Protein AF-A0A9E0RXL0-F1 (afdb_monomer_lite)

Secondary structure (DSSP, 8-state):
----S--S-SGGGGTTTHHHHHHHHHHHHHHHHHTT--HHHHHHHHHHHHHHHHHHHHHHHHHT---SS--

pLDDT: mean 71.14, std 22.25, range [30.28, 95.31]

Foldseek 3Di:
DPDPPDDDDPDVVDCVPPVVLVVVLVVQLVVCVVVVHDSVVRNVVSVVVVVVVVVVVVVVVVVVDDDPPDD

Sequence (71 aa):
FMDAAARIKGTRAAVLDRPRIEDVVTKVLAESEKQGLSPAIAEPVWRTLIDRCIAYEFRSFDARKPGLDNS

Radius of gyration: 17.64 Å; chains: 1; bounding box: 39×14×47 Å

Structure (mmCIF, N/CA/C/O backbone):
data_AF-A0A9E0RXL0-F1
#
_entry.id   AF-A0A9E0RXL0-F1
#
loop_
_atom_site.group_PDB
_atom_site.id
_atom_site.type_symbol
_atom_site.label_atom_id
_atom_site.label_alt_id
_atom_site.label_comp_id
_atom_site.label_asym_id
_atom_site.label_entity_id
_atom_site.label_seq_id
_atom_site.pdbx_PDB_ins_code
_atom_site.Cartn_x
_atom_site.Cartn_y
_atom_site.Cartn_z
_atom_site.occupancy
_atom_site.B_iso_or_equiv
_atom_site.auth_seq_id
_atom_site.auth_comp_id
_atom_site.auth_asym_id
_atom_site.auth_atom_id
_atom_site.pdbx_PDB_model_num
ATOM 1 N N . PHE A 1 1 ? 21.762 8.350 -28.419 1.00 40.50 1 PHE A N 1
ATOM 2 C CA . PHE A 1 1 ? 22.592 7.222 -27.963 1.00 40.50 1 PHE A CA 1
ATOM 3 C C . PHE A 1 1 ? 21.864 6.494 -26.851 1.00 40.50 1 PHE A C 1
ATOM 5 O O . PHE A 1 1 ? 22.016 6.796 -25.673 1.00 40.50 1 PHE A O 1
ATOM 12 N N . MET A 1 2 ? 20.949 5.629 -27.287 1.00 39.41 2 MET A N 1
ATOM 13 C CA . MET A 1 2 ? 20.142 4.739 -26.462 1.00 39.41 2 MET A CA 1
ATOM 14 C C . MET A 1 2 ? 20.958 3.478 -26.150 1.00 39.41 2 MET A C 1
ATOM 16 O O . MET A 1 2 ? 20.673 2.423 -26.691 1.00 39.41 2 MET A O 1
ATOM 20 N N . ASP A 1 3 ? 21.967 3.581 -25.284 1.00 37.69 3 ASP A N 1
ATOM 21 C CA . ASP A 1 3 ? 22.880 2.455 -24.995 1.00 37.69 3 ASP A CA 1
ATOM 22 C C . ASP A 1 3 ? 22.872 2.012 -23.523 1.00 37.69 3 ASP A C 1
ATOM 24 O O . ASP A 1 3 ? 23.869 1.546 -22.973 1.00 37.69 3 ASP A O 1
ATOM 28 N N . ALA A 1 4 ? 21.721 2.128 -22.853 1.00 42.09 4 ALA A N 1
ATOM 29 C CA . ALA A 1 4 ? 21.551 1.653 -21.473 1.00 42.09 4 ALA A CA 1
ATOM 30 C C . ALA A 1 4 ? 20.261 0.845 -21.228 1.00 42.09 4 ALA A C 1
ATOM 32 O O . ALA A 1 4 ? 19.933 0.550 -20.082 1.00 42.09 4 ALA A O 1
ATOM 33 N N . ALA A 1 5 ? 19.523 0.461 -22.275 1.00 39.34 5 ALA A N 1
ATOM 34 C CA . ALA A 1 5 ? 18.211 -0.182 -22.133 1.00 39.34 5 ALA A CA 1
ATOM 35 C C . ALA A 1 5 ? 18.246 -1.645 -21.631 1.00 39.34 5 ALA A C 1
ATOM 37 O O . ALA A 1 5 ? 17.208 -2.180 -21.259 1.00 39.34 5 ALA A O 1
ATOM 38 N N . ALA A 1 6 ? 19.403 -2.316 -21.602 1.00 39.34 6 ALA A N 1
ATOM 39 C CA . ALA A 1 6 ? 19.418 -3.783 -21.684 1.00 39.34 6 ALA A CA 1
ATOM 40 C C . ALA A 1 6 ? 20.049 -4.545 -20.503 1.00 39.34 6 ALA A C 1
ATOM 42 O O . ALA A 1 6 ? 20.078 -5.775 -20.516 1.00 39.34 6 ALA A O 1
ATOM 43 N N . ARG A 1 7 ? 20.540 -3.880 -19.451 1.00 34.84 7 ARG A N 1
ATOM 44 C CA . ARG A 1 7 ? 21.095 -4.600 -18.292 1.00 34.84 7 ARG A CA 1
ATOM 45 C C . ARG A 1 7 ? 20.091 -4.607 -17.151 1.00 34.84 7 ARG A C 1
ATOM 47 O O . ARG A 1 7 ? 20.005 -3.665 -16.380 1.00 34.84 7 ARG A O 1
ATOM 54 N N . ILE A 1 8 ? 19.338 -5.702 -17.062 1.00 45.34 8 ILE A N 1
ATOM 55 C CA . ILE A 1 8 ? 19.258 -6.507 -15.838 1.00 45.34 8 ILE A CA 1
ATOM 56 C C . ILE A 1 8 ? 19.345 -5.657 -14.554 1.00 45.34 8 ILE A C 1
ATOM 58 O O . ILE A 1 8 ? 20.433 -5.270 -14.140 1.00 45.34 8 ILE A O 1
ATOM 62 N N . LYS A 1 9 ? 18.236 -5.512 -13.825 1.00 35.25 9 LYS A N 1
ATOM 63 C CA . LYS A 1 9 ? 18.321 -5.355 -12.363 1.00 35.25 9 LYS A CA 1
ATOM 64 C C . LYS A 1 9 ? 19.000 -4.061 -11.884 1.00 35.25 9 LYS A C 1
ATOM 66 O O . LYS A 1 9 ? 19.746 -4.083 -10.907 1.00 35.25 9 LYS A O 1
ATOM 71 N N . GLY A 1 10 ? 18.611 -2.918 -12.441 1.00 30.28 10 GLY A N 1
ATOM 72 C CA . GLY A 1 10 ? 18.463 -1.722 -11.609 1.00 30.28 10 GLY A CA 1
ATOM 73 C C . GLY A 1 10 ? 17.356 -1.972 -10.577 1.00 30.28 10 GLY A C 1
ATOM 74 O O . GLY A 1 10 ? 16.223 -1.557 -10.767 1.00 30.28 10 GLY A O 1
ATOM 75 N N . THR A 1 11 ? 17.630 -2.807 -9.575 1.00 37.91 11 THR A N 1
ATOM 76 C CA . THR A 1 11 ? 16.962 -2.851 -8.267 1.00 37.91 11 THR A CA 1
ATOM 77 C C . THR A 1 11 ? 15.555 -2.253 -8.190 1.00 37.91 11 THR A C 1
ATOM 79 O O . THR A 1 11 ? 15.362 -1.243 -7.523 1.00 37.91 11 THR A O 1
ATOM 82 N N . ARG A 1 12 ? 14.532 -2.935 -8.733 1.00 32.62 12 ARG A N 1
ATOM 83 C CA . ARG A 1 12 ? 13.165 -2.825 -8.180 1.00 32.62 12 ARG A CA 1
ATOM 84 C C . ARG A 1 12 ? 12.621 -1.377 -8.154 1.00 32.62 12 ARG A C 1
ATOM 86 O O . ARG A 1 12 ? 11.778 -1.109 -7.308 1.00 32.62 12 ARG A O 1
ATOM 93 N N . ALA A 1 13 ? 13.171 -0.490 -8.997 1.00 31.70 13 ALA A N 1
ATOM 94 C CA . ALA A 1 13 ? 13.416 0.942 -8.772 1.00 31.70 13 ALA A CA 1
ATOM 95 C C . ALA A 1 13 ? 12.302 1.680 -8.015 1.00 31.70 13 ALA A C 1
ATOM 97 O O . ALA A 1 13 ? 11.442 2.311 -8.613 1.00 31.70 13 ALA A O 1
ATOM 98 N N . ALA A 1 14 ? 12.260 1.633 -6.687 1.00 40.72 14 ALA A N 1
ATOM 99 C CA . ALA A 1 14 ? 13.111 0.934 -5.726 1.00 40.72 14 ALA A CA 1
ATOM 100 C C . ALA A 1 14 ? 12.194 0.454 -4.597 1.00 40.72 14 ALA A C 1
ATOM 102 O O . ALA A 1 14 ? 11.782 1.271 -3.787 1.00 40.72 14 ALA A O 1
ATOM 103 N N . VAL A 1 15 ? 11.733 -0.804 -4.591 1.00 42.47 15 VAL A N 1
ATOM 104 C CA . VAL A 1 15 ? 10.597 -1.189 -3.719 1.00 42.47 15 VAL A CA 1
ATOM 105 C C . VAL A 1 15 ? 9.422 -0.184 -3.905 1.00 42.47 15 VAL A C 1
ATOM 107 O O . VAL A 1 15 ? 8.709 0.136 -2.961 1.00 42.47 15 VAL A O 1
ATOM 110 N N . LEU A 1 16 ? 9.346 0.359 -5.139 1.00 54.09 16 LEU A N 1
ATOM 111 C CA . LEU A 1 16 ? 8.526 1.443 -5.702 1.00 54.09 16 LEU A CA 1
ATOM 112 C C . LEU A 1 16 ? 7.760 2.289 -4.682 1.00 54.09 16 LEU A C 1
ATOM 114 O O . LEU A 1 16 ? 6.549 2.197 -4.534 1.00 54.09 16 LEU A O 1
ATOM 118 N N . ASP A 1 17 ? 8.540 3.136 -4.014 1.00 67.56 17 ASP A N 1
ATOM 119 C CA . ASP A 1 17 ? 8.112 4.146 -3.049 1.00 67.56 17 ASP A CA 1
ATOM 120 C C . ASP A 1 17 ? 7.404 3.572 -1.818 1.00 67.56 17 ASP A C 1
ATOM 122 O O . ASP A 1 17 ? 6.283 3.928 -1.469 1.00 67.56 17 ASP A O 1
ATOM 126 N N . ARG A 1 18 ? 8.096 2.671 -1.121 1.00 74.00 18 ARG A N 1
ATOM 127 C CA . ARG A 1 18 ? 7.681 2.148 0.185 1.00 74.00 18 ARG A CA 1
ATOM 128 C C . ARG A 1 18 ? 7.144 3.223 1.141 1.00 74.00 18 ARG A C 1
ATOM 130 O O . ARG A 1 18 ? 6.082 2.985 1.699 1.00 74.00 18 ARG A O 1
ATOM 137 N N . PRO A 1 19 ? 7.798 4.390 1.312 1.00 82.56 19 PRO A N 1
ATOM 138 C CA . PRO A 1 19 ? 7.245 5.472 2.125 1.00 82.56 19 PRO A CA 1
ATOM 139 C C . PRO A 1 19 ? 5.842 5.894 1.678 1.00 82.56 19 PRO A C 1
ATOM 141 O O . PRO A 1 19 ? 4.951 6.037 2.510 1.00 82.56 19 PRO A O 1
ATOM 144 N N . ARG A 1 20 ? 5.615 6.030 0.370 1.00 84.31 20 ARG A N 1
ATOM 145 C CA . ARG A 1 20 ? 4.299 6.359 -0.183 1.00 84.31 20 ARG A CA 1
ATOM 146 C C . ARG A 1 20 ? 3.294 5.213 -0.075 1.00 84.31 20 ARG A C 1
ATOM 148 O O . ARG A 1 20 ? 2.126 5.476 0.185 1.00 84.31 20 ARG A O 1
ATOM 155 N N . ILE A 1 21 ? 3.708 3.959 -0.254 1.00 86.62 21 ILE A N 1
ATOM 156 C CA . ILE A 1 21 ? 2.828 2.796 -0.052 1.00 86.62 21 ILE A CA 1
ATOM 157 C C . ILE A 1 21 ? 2.382 2.728 1.409 1.00 86.62 21 ILE A C 1
ATOM 159 O O . ILE A 1 21 ? 1.191 2.588 1.668 1.00 86.62 21 ILE A O 1
ATOM 163 N N . GLU A 1 22 ? 3.306 2.874 2.358 1.00 91.12 22 GLU A N 1
ATOM 164 C CA . GLU A 1 22 ? 2.975 2.871 3.784 1.00 91.12 22 GLU A CA 1
ATOM 165 C C . GLU A 1 22 ? 2.125 4.090 4.178 1.00 91.12 22 GLU A C 1
ATOM 167 O O . GLU A 1 22 ? 1.212 3.947 4.987 1.00 91.12 22 GLU A O 1
ATOM 172 N N . ASP A 1 23 ? 2.333 5.264 3.572 1.00 91.81 23 ASP A N 1
ATOM 173 C CA . ASP A 1 23 ? 1.448 6.429 3.742 1.00 91.81 23 ASP A CA 1
ATOM 174 C C . ASP A 1 23 ? 0.022 6.149 3.232 1.00 91.81 23 ASP A C 1
ATOM 176 O O . ASP A 1 23 ? -0.959 6.420 3.927 1.00 91.81 23 ASP A O 1
ATOM 180 N N . VAL A 1 24 ? -0.116 5.539 2.051 1.00 90.50 24 VAL A N 1
ATOM 181 C CA . VAL A 1 24 ? -1.424 5.137 1.509 1.00 90.50 24 VAL A CA 1
ATOM 182 C C . VAL A 1 24 ? -2.093 4.096 2.404 1.00 90.50 24 VAL A C 1
ATOM 184 O O . VAL A 1 24 ? -3.266 4.259 2.736 1.00 90.50 24 VAL A O 1
ATOM 187 N N . VAL A 1 25 ? -1.365 3.062 2.836 1.00 92.25 25 VAL A N 1
ATOM 188 C CA . VAL A 1 25 ? -1.890 2.041 3.755 1.00 92.25 25 VAL A CA 1
ATOM 189 C C . VAL A 1 25 ? -2.308 2.685 5.076 1.00 92.25 25 VAL A C 1
ATOM 191 O O . VAL A 1 25 ? -3.414 2.434 5.536 1.00 92.25 25 VAL A O 1
ATOM 194 N N . THR A 1 26 ? -1.509 3.592 5.642 1.00 95.00 26 THR A N 1
ATOM 195 C CA . THR A 1 26 ? -1.847 4.308 6.886 1.00 95.00 26 THR A CA 1
ATOM 196 C C . THR A 1 26 ? -3.150 5.096 6.748 1.00 95.00 26 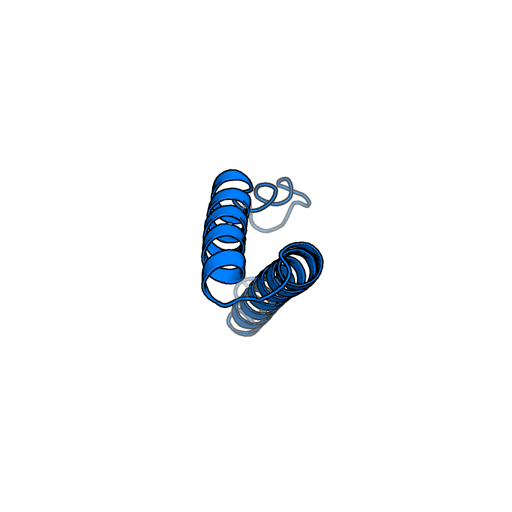THR A C 1
ATOM 198 O O . THR A 1 26 ? -4.026 5.010 7.608 1.00 95.00 26 THR A O 1
ATOM 201 N N . LYS A 1 27 ? -3.321 5.827 5.641 1.00 94.38 27 LYS A N 1
ATOM 202 C CA . LYS A 1 27 ? -4.554 6.577 5.351 1.00 94.38 27 LYS A CA 1
ATOM 203 C C . LYS A 1 27 ? -5.758 5.657 5.178 1.00 94.38 27 LYS A C 1
ATOM 205 O O . LYS A 1 27 ? -6.829 5.955 5.697 1.00 94.38 27 LYS A O 1
ATOM 210 N N . VAL A 1 28 ? -5.574 4.538 4.481 1.00 94.06 28 VAL A N 1
ATOM 211 C CA . VAL A 1 28 ? -6.601 3.504 4.313 1.00 94.06 28 VAL A CA 1
ATOM 212 C C . VAL A 1 28 ? -7.009 2.918 5.657 1.00 94.06 28 VAL A C 1
ATOM 214 O O . VAL A 1 28 ? -8.201 2.764 5.894 1.00 94.06 28 VAL A O 1
AT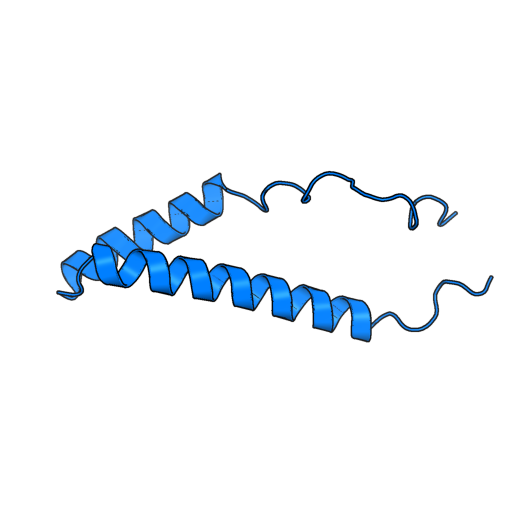OM 217 N N . LEU A 1 29 ? -6.057 2.603 6.536 1.00 94.19 29 LEU A N 1
ATOM 218 C CA . LEU A 1 29 ? -6.364 2.036 7.845 1.00 94.19 29 LEU A CA 1
ATOM 219 C C . LEU A 1 29 ? -7.142 3.038 8.703 1.00 94.19 29 LEU A C 1
ATOM 221 O O . LEU A 1 29 ? -8.206 2.692 9.216 1.00 94.19 29 LEU A O 1
ATOM 225 N N . ALA A 1 30 ? -6.695 4.295 8.748 1.00 95.31 30 ALA A N 1
ATOM 226 C CA . ALA A 1 30 ? -7.401 5.365 9.449 1.00 95.31 30 ALA A CA 1
ATOM 227 C C . ALA A 1 30 ? -8.822 5.599 8.905 1.00 95.31 30 ALA A C 1
ATOM 229 O O . ALA A 1 30 ? -9.730 5.940 9.660 1.00 95.31 30 ALA A O 1
ATOM 230 N N . GLU A 1 31 ? -9.035 5.430 7.599 1.00 95.00 31 GLU A N 1
ATOM 231 C CA . GLU A 1 31 ? -10.370 5.520 7.006 1.00 95.00 31 GLU A CA 1
ATOM 232 C C . GLU A 1 31 ? -11.204 4.259 7.268 1.00 95.00 31 GLU A C 1
ATOM 234 O O . GLU A 1 31 ? -12.394 4.361 7.550 1.00 95.00 31 GLU A O 1
ATOM 239 N N . SER A 1 32 ? -10.590 3.074 7.251 1.00 93.44 32 SER A N 1
ATOM 240 C CA . SER A 1 32 ? -11.276 1.809 7.526 1.00 93.44 32 SER A CA 1
ATOM 241 C C . SER A 1 32 ? -11.901 1.804 8.919 1.00 93.44 32 SER A C 1
ATOM 243 O O . SER A 1 32 ? -13.072 1.458 9.054 1.00 93.44 32 SER A O 1
ATOM 245 N N . GLU A 1 33 ? -11.185 2.319 9.921 1.00 91.94 33 GLU A N 1
ATOM 246 C CA . GLU A 1 33 ? -11.696 2.458 11.285 1.00 91.94 33 GLU A CA 1
ATOM 247 C C . GLU A 1 33 ? -12.919 3.382 11.349 1.00 91.94 33 GLU A C 1
ATOM 249 O O . GLU A 1 33 ? -13.916 3.037 11.983 1.00 91.94 33 GLU A O 1
ATOM 254 N N . LYS A 1 34 ? -12.895 4.520 10.640 1.00 94.81 34 LYS A N 1
ATOM 255 C CA . LYS A 1 34 ? -14.033 5.459 10.586 1.00 94.81 34 LYS A CA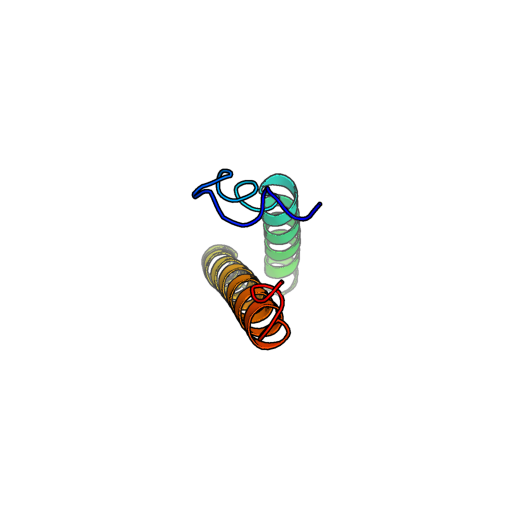 1
ATOM 256 C C . LYS A 1 34 ? -15.265 4.859 9.917 1.00 94.81 34 LYS A C 1
ATOM 258 O O . LYS A 1 34 ? -16.383 5.179 10.305 1.00 94.81 34 LYS A O 1
ATOM 263 N N . GLN A 1 35 ? -15.055 4.011 8.914 1.00 94.06 35 GLN A N 1
ATOM 264 C CA . GLN A 1 35 ? -16.123 3.370 8.146 1.00 94.06 35 GLN A CA 1
ATOM 265 C C . GLN A 1 35 ? -16.596 2.045 8.771 1.00 94.06 35 GLN A C 1
ATOM 267 O O . GLN A 1 35 ? -17.488 1.394 8.231 1.00 94.06 35 GLN A O 1
ATOM 272 N N . GLY A 1 36 ? -16.008 1.617 9.895 1.00 92.94 36 GLY A N 1
ATOM 273 C CA . GLY A 1 36 ? -16.336 0.346 10.548 1.00 92.94 36 GLY A CA 1
ATOM 274 C C . GLY A 1 36 ? -15.810 -0.895 9.816 1.00 92.94 36 GLY A C 1
ATOM 275 O O . GLY A 1 36 ? -16.275 -2.007 10.070 1.00 92.94 36 GLY A O 1
ATOM 276 N N . LEU A 1 37 ? -14.845 -0.731 8.909 1.00 93.00 37 LEU A N 1
ATOM 277 C CA . LEU A 1 37 ? -14.140 -1.826 8.251 1.00 93.00 37 LEU A CA 1
ATOM 278 C C . LEU A 1 37 ? -12.923 -2.242 9.088 1.00 93.00 37 LEU A C 1
ATOM 280 O O . LEU A 1 37 ? -12.151 -1.407 9.546 1.00 93.00 37 LEU A O 1
ATOM 284 N N . SER A 1 38 ? -12.715 -3.549 9.253 1.00 93.75 38 SER A N 1
ATOM 285 C CA . SER A 1 38 ? -11.560 -4.070 9.991 1.00 93.75 38 SER A CA 1
ATOM 286 C C . SER A 1 38 ? -10.232 -3.723 9.290 1.00 93.75 38 SER A C 1
ATOM 288 O O . SER A 1 38 ? -10.048 -4.138 8.139 1.00 93.75 38 SER A O 1
ATOM 290 N N . PRO A 1 39 ? -9.266 -3.079 9.979 1.00 91.75 39 PRO A N 1
ATOM 291 C CA . PRO A 1 39 ? -7.920 -2.831 9.452 1.00 91.75 39 PRO A CA 1
ATOM 292 C C . PRO A 1 39 ? -7.212 -4.104 8.975 1.00 91.75 39 PRO A C 1
ATOM 294 O O . PRO A 1 39 ? -6.568 -4.112 7.928 1.00 91.75 39 PRO A O 1
ATOM 297 N N . ALA A 1 40 ? -7.417 -5.212 9.695 1.00 91.94 40 ALA A N 1
ATOM 298 C CA . ALA A 1 40 ? -6.848 -6.518 9.366 1.00 91.94 40 ALA A CA 1
ATOM 299 C C . ALA A 1 40 ? -7.377 -7.092 8.039 1.00 91.94 40 ALA A C 1
ATOM 301 O O . ALA A 1 40 ? -6.703 -7.899 7.403 1.00 91.94 40 ALA A O 1
ATOM 302 N N . ILE A 1 41 ? -8.576 -6.677 7.616 1.00 92.31 41 ILE A N 1
ATOM 303 C CA . ILE A 1 41 ? -9.142 -7.017 6.305 1.00 92.31 41 ILE A CA 1
ATOM 304 C C . ILE A 1 41 ? -8.701 -5.986 5.259 1.00 92.31 41 ILE A C 1
ATOM 306 O O . ILE A 1 41 ? -8.327 -6.357 4.147 1.00 92.31 41 ILE A O 1
ATOM 310 N N . ALA A 1 42 ? -8.730 -4.696 5.602 1.00 92.19 42 ALA A N 1
ATOM 311 C CA . ALA A 1 42 ? -8.436 -3.606 4.677 1.00 92.19 42 ALA A CA 1
ATOM 312 C C . ALA A 1 42 ? -6.985 -3.633 4.169 1.00 92.19 42 ALA A C 1
ATOM 314 O O . ALA A 1 42 ? -6.754 -3.495 2.967 1.00 92.19 42 ALA A O 1
ATOM 315 N N . GLU A 1 43 ? -6.011 -3.846 5.054 1.00 91.81 43 GLU A N 1
ATOM 316 C CA . GLU A 1 43 ? -4.589 -3.813 4.706 1.00 91.81 43 GLU A CA 1
ATOM 317 C C . GLU A 1 43 ? -4.193 -4.808 3.593 1.00 91.81 43 GLU A C 1
ATOM 319 O O . GLU A 1 43 ? -3.656 -4.362 2.571 1.00 91.81 43 GLU A O 1
ATOM 324 N N . PRO A 1 44 ? -4.451 -6.129 3.702 1.00 92.81 44 PRO A N 1
ATOM 325 C CA . PRO A 1 44 ? -4.046 -7.078 2.663 1.00 92.81 44 PRO A CA 1
ATOM 326 C C . PRO A 1 44 ? -4.774 -6.846 1.332 1.00 92.81 44 PRO A C 1
ATOM 328 O O . PRO A 1 44 ? -4.185 -7.044 0.263 1.00 92.81 44 PRO A O 1
ATOM 331 N N . VAL A 1 45 ? -6.030 -6.388 1.374 1.00 94.06 45 VAL A N 1
ATOM 332 C CA . VAL A 1 45 ? -6.805 -6.047 0.171 1.00 94.06 45 VAL A CA 1
ATOM 333 C C . VAL A 1 45 ? -6.157 -4.877 -0.564 1.00 94.06 45 VAL A C 1
ATOM 335 O O . VAL A 1 45 ? -5.894 -4.969 -1.765 1.00 94.06 45 VAL A O 1
ATOM 338 N N . TRP A 1 46 ? -5.842 -3.797 0.150 1.00 92.06 46 TRP A N 1
ATOM 339 C CA . TRP A 1 46 ? -5.255 -2.605 -0.455 1.00 92.06 46 TRP A CA 1
ATOM 340 C C . TRP A 1 46 ? -3.825 -2.825 -0.940 1.00 92.06 46 TRP A C 1
A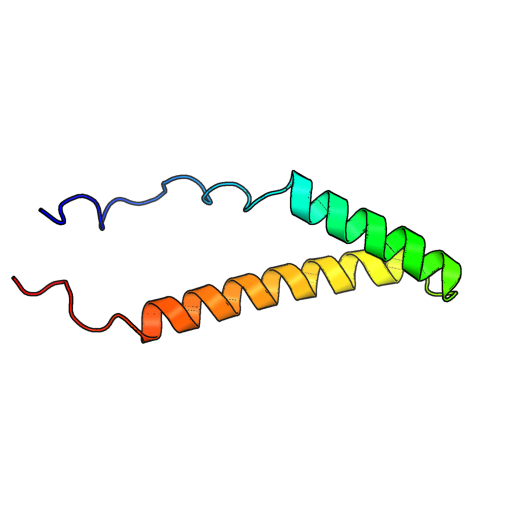TOM 342 O O . TRP A 1 46 ? -3.488 -2.370 -2.033 1.00 92.06 46 TRP A O 1
ATOM 352 N N . ARG A 1 47 ? -3.009 -3.594 -0.208 1.00 90.75 47 ARG A N 1
ATOM 353 C CA . ARG A 1 47 ? -1.674 -4.000 -0.679 1.00 90.75 47 ARG A CA 1
ATOM 354 C C . ARG A 1 47 ? -1.762 -4.799 -1.985 1.00 90.75 47 ARG A C 1
ATOM 356 O O . ARG A 1 47 ? -1.054 -4.490 -2.939 1.00 90.75 47 ARG A O 1
ATOM 363 N N . THR A 1 48 ? -2.707 -5.738 -2.076 1.00 88.94 48 THR A N 1
ATOM 364 C CA . THR A 1 48 ? -2.943 -6.512 -3.307 1.00 88.94 48 THR A CA 1
ATOM 365 C C . THR A 1 48 ? -3.385 -5.623 -4.471 1.00 88.94 48 THR A C 1
ATOM 367 O O . THR A 1 48 ? -2.928 -5.808 -5.599 1.00 88.94 48 THR A O 1
ATOM 370 N N . LEU A 1 49 ? -4.273 -4.655 -4.225 1.00 87.50 49 LEU A N 1
ATOM 371 C CA . LEU A 1 49 ? -4.743 -3.735 -5.261 1.00 87.50 49 LEU A CA 1
ATOM 372 C C . LEU A 1 49 ? -3.595 -2.879 -5.815 1.00 87.50 49 LEU A C 1
ATOM 374 O O . LEU A 1 49 ? -3.453 -2.773 -7.032 1.00 87.50 49 LEU A O 1
ATOM 378 N N . ILE A 1 50 ? -2.752 -2.331 -4.934 1.00 85.75 50 ILE A N 1
ATOM 379 C CA . ILE A 1 50 ? -1.559 -1.559 -5.310 1.00 85.75 50 ILE A CA 1
ATOM 380 C C . ILE A 1 50 ? -0.635 -2.406 -6.195 1.00 85.75 50 ILE A C 1
ATOM 382 O O . ILE A 1 50 ? -0.278 -1.976 -7.295 1.00 85.75 50 ILE A O 1
ATOM 386 N N . ASP A 1 51 ? -0.330 -3.639 -5.780 1.00 82.50 51 ASP A N 1
ATOM 387 C CA . ASP A 1 51 ? 0.514 -4.560 -6.551 1.00 82.50 51 ASP A CA 1
ATOM 388 C C . ASP A 1 51 ? -0.062 -4.846 -7.950 1.00 82.50 51 ASP A C 1
ATOM 390 O O . ASP A 1 51 ? 0.667 -4.896 -8.949 1.00 82.50 51 ASP A O 1
ATOM 394 N N . ARG A 1 52 ? -1.388 -5.019 -8.055 1.00 82.00 52 ARG A N 1
ATOM 395 C CA . ARG A 1 52 ? -2.067 -5.279 -9.334 1.00 82.00 52 ARG A CA 1
ATOM 396 C C . ARG A 1 52 ? -2.083 -4.063 -10.257 1.00 82.00 52 ARG A C 1
ATOM 398 O O . ARG A 1 52 ? -1.874 -4.252 -11.459 1.00 82.00 52 ARG A O 1
ATOM 405 N N . CYS A 1 53 ? -2.289 -2.856 -9.729 1.00 81.50 53 CYS A N 1
ATOM 406 C CA . CYS A 1 53 ? -2.230 -1.611 -10.501 1.00 81.50 53 CYS A CA 1
ATOM 407 C C . CYS A 1 53 ? -0.840 -1.408 -11.111 1.00 81.50 53 CYS A C 1
ATOM 409 O O . CYS A 1 53 ? -0.723 -1.218 -12.321 1.00 81.50 53 CYS A O 1
ATOM 411 N N . ILE A 1 54 ? 0.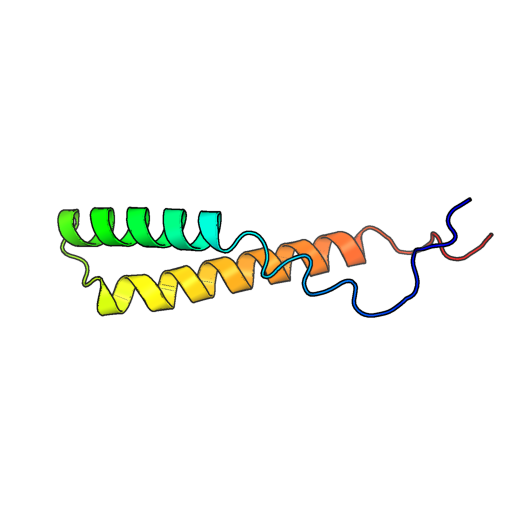211 -1.583 -10.306 1.00 77.50 54 ILE A N 1
ATOM 412 C CA . ILE A 1 54 ? 1.603 -1.49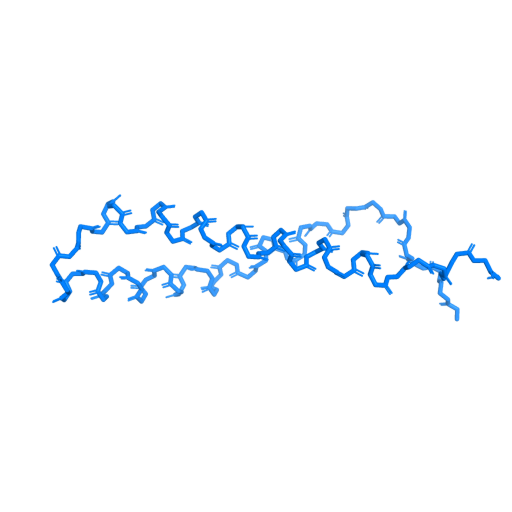2 -10.762 1.00 77.50 54 ILE A CA 1
ATOM 413 C C . ILE A 1 54 ? 1.860 -2.496 -11.895 1.00 77.50 54 ILE A C 1
ATOM 415 O O . ILE A 1 54 ? 2.360 -2.138 -12.962 1.00 77.50 54 ILE A O 1
ATOM 419 N N . ALA A 1 55 ? 1.466 -3.759 -11.707 1.00 78.62 55 ALA A N 1
ATOM 420 C CA . ALA A 1 55 ? 1.659 -4.791 -12.722 1.00 78.62 55 ALA A CA 1
ATOM 421 C C . ALA A 1 55 ? 0.897 -4.503 -14.030 1.00 78.62 55 ALA A C 1
ATOM 423 O O . ALA A 1 55 ? 1.358 -4.888 -15.105 1.00 78.62 55 ALA A O 1
ATOM 424 N N . TYR A 1 56 ? -0.282 -3.880 -13.956 1.00 73.69 56 TYR A N 1
ATOM 425 C CA . TYR A 1 56 ? -1.055 -3.485 -15.135 1.00 73.69 56 TYR A CA 1
ATOM 426 C C . TYR A 1 56 ? -0.381 -2.346 -15.913 1.00 73.69 56 TYR A C 1
ATOM 428 O O . TYR A 1 56 ? -0.279 -2.426 -17.138 1.00 73.69 56 TYR A O 1
ATOM 436 N N . GLU A 1 57 ? 0.129 -1.331 -15.215 1.00 73.31 57 GLU A N 1
ATOM 437 C CA . GLU A 1 57 ? 0.832 -0.198 -15.826 1.00 73.31 57 GLU A CA 1
ATOM 438 C C . GLU A 1 57 ? 2.094 -0.637 -16.576 1.00 73.31 57 GLU A C 1
ATOM 440 O O . GLU A 1 57 ? 2.291 -0.228 -17.722 1.00 73.31 57 GLU A O 1
ATOM 445 N N . PHE A 1 58 ? 2.888 -1.543 -15.992 1.00 69.00 58 PHE A N 1
ATOM 446 C CA . PHE A 1 58 ? 4.059 -2.113 -16.665 1.00 69.00 58 PHE A CA 1
ATOM 447 C C . PHE A 1 58 ? 3.688 -2.828 -17.969 1.00 69.00 58 PHE A C 1
ATOM 449 O O . PHE A 1 58 ? 4.253 -2.523 -19.016 1.00 69.00 58 PHE A O 1
ATOM 456 N N . ARG A 1 59 ? 2.670 -3.704 -17.944 1.00 69.38 59 ARG A N 1
ATOM 457 C CA . ARG A 1 59 ? 2.215 -4.413 -19.156 1.00 69.38 59 ARG A CA 1
ATOM 458 C C . ARG A 1 59 ? 1.750 -3.456 -20.257 1.00 69.38 59 ARG A C 1
ATOM 460 O O . ARG A 1 59 ? 2.005 -3.705 -21.430 1.00 69.38 59 ARG A O 1
ATOM 467 N N . SER A 1 60 ? 1.063 -2.374 -19.888 1.00 69.56 60 SER A N 1
ATOM 468 C CA . SER A 1 60 ? 0.584 -1.354 -20.832 1.00 69.56 60 SER A CA 1
ATOM 469 C C . SER A 1 60 ? 1.731 -0.550 -21.455 1.00 69.56 60 SER A C 1
ATOM 471 O O . SER A 1 60 ? 1.693 -0.225 -22.644 1.00 69.56 60 SER A O 1
ATOM 473 N N . PHE A 1 61 ? 2.769 -0.248 -20.673 1.00 61.69 61 PHE A N 1
ATOM 474 C CA . PHE A 1 61 ? 3.962 0.445 -21.154 1.00 61.69 61 PHE A CA 1
ATOM 475 C C . PHE A 1 61 ? 4.785 -0.420 -22.115 1.00 61.69 61 PHE A C 1
ATOM 477 O O . PHE A 1 61 ? 5.167 0.058 -23.184 1.00 61.69 61 PHE A O 1
ATOM 484 N N . ASP A 1 62 ? 4.983 -1.696 -21.778 1.00 63.88 62 ASP A N 1
ATOM 485 C CA . ASP A 1 62 ? 5.691 -2.658 -22.628 1.00 63.88 62 ASP A CA 1
ATOM 486 C C . ASP A 1 62 ? 4.948 -2.877 -23.956 1.00 63.88 62 ASP A C 1
ATOM 488 O O . ASP A 1 62 ? 5.551 -2.850 -25.028 1.00 63.88 62 ASP A O 1
ATOM 492 N N . ALA A 1 63 ? 3.614 -2.984 -23.914 1.00 64.62 63 ALA A N 1
ATOM 493 C CA . ALA A 1 63 ? 2.777 -3.136 -25.107 1.00 64.62 63 ALA A CA 1
ATOM 494 C C . ALA A 1 63 ? 2.775 -1.903 -26.033 1.00 64.62 63 ALA A C 1
ATOM 496 O O . ALA A 1 63 ? 2.498 -2.032 -27.224 1.00 64.62 63 ALA A O 1
ATOM 497 N N . ARG A 1 64 ? 3.083 -0.706 -25.511 1.00 59.56 64 ARG A N 1
ATOM 498 C CA . ARG A 1 64 ? 3.187 0.539 -26.295 1.00 59.56 64 ARG A CA 1
ATOM 499 C C . ARG A 1 64 ? 4.570 0.770 -26.916 1.00 59.56 64 ARG A C 1
ATOM 501 O O . ARG A 1 64 ? 4.707 1.712 -27.692 1.00 59.56 64 ARG A O 1
ATOM 508 N N . LYS A 1 65 ? 5.573 -0.068 -26.623 1.00 54.78 65 LYS A N 1
ATOM 509 C CA . LYS A 1 65 ? 6.924 0.007 -27.212 1.00 54.78 65 LYS A CA 1
ATOM 510 C C . LYS A 1 65 ? 7.319 -1.208 -28.083 1.00 54.78 65 LYS A C 1
ATOM 512 O O . LYS A 1 65 ? 8.401 -1.756 -27.875 1.00 54.78 65 LYS A O 1
ATOM 517 N N . PRO A 1 66 ? 6.540 -1.637 -29.092 1.00 46.94 66 PRO A N 1
ATOM 518 C CA . PRO A 1 66 ? 7.066 -2.557 -30.092 1.00 46.94 66 PRO A CA 1
ATOM 519 C C . PRO A 1 66 ? 7.862 -1.751 -31.138 1.00 46.94 66 PRO A C 1
ATOM 521 O O . PRO A 1 66 ? 7.265 -1.140 -32.019 1.00 46.94 66 PRO A O 1
ATOM 524 N N . GLY A 1 67 ? 9.198 -1.712 -31.036 1.00 52.97 67 GLY A N 1
ATOM 525 C CA . GLY A 1 67 ? 10.063 -1.280 -32.153 1.00 52.97 67 GLY A CA 1
ATOM 526 C C . GLY A 1 67 ? 11.016 -0.099 -31.921 1.00 52.97 67 GLY A C 1
ATOM 527 O O . GLY A 1 67 ? 11.074 0.805 -32.747 1.00 52.97 67 GLY A O 1
ATOM 528 N N . LEU A 1 68 ? 11.803 -0.106 -30.843 1.00 54.03 68 LEU A N 1
ATOM 529 C CA . LEU A 1 68 ? 12.977 0.780 -30.694 1.00 54.03 68 LEU A CA 1
ATOM 530 C C . LEU A 1 68 ? 14.280 -0.016 -30.494 1.00 54.03 68 LEU A C 1
ATOM 532 O O . LEU A 1 68 ? 15.220 0.466 -29.872 1.00 54.03 68 LEU A O 1
ATOM 536 N N . ASP A 1 69 ? 14.328 -1.235 -31.033 1.00 53.12 69 ASP A N 1
ATOM 537 C CA . ASP A 1 69 ? 15.498 -2.121 -31.072 1.00 53.12 69 ASP A CA 1
ATOM 538 C C . ASP A 1 69 ? 15.965 -2.435 -32.505 1.00 53.12 69 ASP A C 1
ATOM 540 O O . ASP A 1 69 ? 16.657 -3.423 -32.728 1.00 53.12 69 ASP A O 1
ATOM 544 N N . ASN A 1 70 ? 15.629 -1.585 -33.481 1.00 42.84 70 ASN A N 1
ATOM 545 C CA . ASN A 1 70 ? 16.125 -1.729 -34.848 1.00 42.84 70 ASN A CA 1
ATOM 546 C C . ASN A 1 70 ? 16.620 -0.385 -35.402 1.00 42.84 70 ASN A C 1
ATOM 548 O O . ASN A 1 70 ? 15.926 0.259 -36.188 1.00 42.84 70 ASN A O 1
ATOM 552 N N . SER A 1 71 ? 17.792 0.065 -34.939 1.00 41.09 71 SER A N 1
ATOM 553 C CA . SER A 1 71 ? 18.745 0.963 -35.628 1.00 41.09 71 SER A CA 1
ATOM 554 C C . SER A 1 71 ? 20.020 1.103 -34.804 1.00 41.09 71 SER A C 1
ATOM 556 O O . SER A 1 71 ? 19.894 1.452 -33.609 1.00 41.09 71 SER A O 1
#

=== Feature glossary ===
Key to the feature types in this record:

Secondary structure (8-state, DSSP). Secondary structure is the local, repeating backbone conformation. DSSP classifies it into eight states by reading the hydrogen-bond network: three helix types (H, G, I), two β types (E, B), two non-regular types (T, S), and unstructured coil (-).

Backbone torsions (φ/ψ). Backbone dihedral angles. Every residue except chain termini has a φ (preceding-C → N → Cα → C) and a ψ (N → Cα → C → next-N). They are reported in degrees following the IUPAC sign convention. Secondary structure is essentially a statement about which (φ, ψ) basin each residue occupies.

Predicted aligned error. Predicted Aligned Error (PAE) is an AlphaFold confidence matrix: entry (i, j) is the expected error in the position of residue j, in ångströms, when the prediction is superimposed on the true structure at residue i. Low PAE within a block of residues means that block is internally rigid and well-predicted; high PAE between two blocks means their relative placement is uncertain even if each block individually is confident.

B-factor. B-factor (Debye–Waller factor) reflects atomic displacement in the crystal lattice. It is an experimental observable (units Å²), not a prediction; low values mean the atom is pinned down, high values mean it moves or is heterogeneous across the crystal.

Secondary structure (3-state, P-SEA). Three-state secondary structure (P-SEA) collapses the eight DSSP classes into helix (a), strand (b), and coil (c). P-SEA assigns these from Cα geometry alone — distances and angles — without requiring backbone oxygens, so it works on any Cα trace.

Sequence. Primary structure: the covalent order of the twenty standard amino acids along the backbone. Two proteins with the same sequence will (almost always) fold to the same structure; two with 30% identity often share a fold but not the details.

pLDDT. pLDDT is the predicted lDDT-Cα score: AlphaFold's confidence that the local environment of each residue (all inter-atomic distances within 15 Å) is correctly placed. It is a per-residue number between 0 and 100, with higher meaning more reliable.

InterPro / GO / CATH / organism. Functional annotations link the protein to curated databases. InterPro entries identify conserved domains and families by matching the sequence against member-database signatures (Pfam, PROSITE, CDD, …). Gene Ontology (GO) terms describe molecular function, biological process, and cellular component in a controlled vocabulary. CATH places the structure in a hierarchical fold classification (Class/Architecture/Topology/Homologous-superfamily). The organism is the source species.

Contact-map, Ramachandran, and PAE plots. Three diagnostic plots accompany the record. The Cα contact map visualizes the tertiary structure as a 2D adjacency matrix (8 Å cutoff, sequence-local contacts suppressed). The Ramachandran plot shows the distribution of backbone (φ, ψ) torsions, with points in the α and β basins reflecting secondary structure content. The PAE plot shows AlphaFold's inter-residue confidence as a color matrix.

mmCIF coordinates. The mmCIF table is the protein's shape written out atom by atom. For each backbone N, Cα, C, and carbonyl O, it records an (x, y, z) coordinate triple in Å plus the residue type, chain letter, and residue number.

Radius of gyration, Cα contacts, bounding box. Three whole-structure scalars: the radius of gyration (RMS distance of Cα from centroid, in Å), the count of Cα–Cα contacts (pairs closer than 8 Å and separated by more than four residues in sequence — i.e. tertiary, not local, contacts), and the bounding-box dimensions. Together they distinguish compact globular folds from extended fibres or disordered chains.

Foldseek 3Di. The Foldseek 3Di string encodes local tertiary geometry as a 20-letter alphabet — one character per residue — derived from the relative positions of nearby Cα atoms. Unlike the amino-acid sequence, 3Di is a direct function of the 3D structure, so two proteins with the same fold have similar 3Di strings even at low sequence identity.

Rendered structure images. Six rendered views show the 3D structure from the faces of a cube — i.e. along ±x, ±y, ±z. Rendering representation is drawn randomly per protein from cartoon (secondary-structure ribbons), sticks (backbone bonds), or molecular surface; coloring is either N→C rainbow (blue at the N-terminus through red at the C-terminus) or one color per chain.

Nearest PDB structures. The Foldseek neighbor list gives the closest experimentally determined structures in the PDB, ranked by structural alignment. TM-score near 1 means near-identical fold; near 0.3 means only rough topology match. This is how one finds what a novel AlphaFold prediction most resembles in the solved-structure universe.

Solvent-accessible surface area. SASA measures how much of the protein is reachable by solvent. It is computed by rolling a water-sized probe over the atomic surface and summing the exposed area (Å²). Per-residue SASA distinguishes core (buried, low SASA) from surface (exposed, high SASA) residues; total SASA is a whole-molecule size measure.